Protein AF-A0A965KA60-F1 (afdb_monomer_lite)

Radius of gyration: 21.13 Å; chains: 1; bounding box: 65×33×60 Å

Foldseek 3Di:
DDDDDDDDDDDDDDDDPPPDDDDDDPPPCVDDQDDDVNHRQFKDWFFLPDCQQADQAVQKGQAAQNNADQLFKKFKDFDAPDPPWDGFAFALDPPHGQDRIWTWQDPDRGMIGIHNDSVCSVVVNGTGTPGSTTHGTIMIGGPPPPVVVVVVVVVVVPPPD

pLDDT: mean 75.37, std 24.43, range [33.81, 98.69]

Structure (mmCIF, N/CA/C/O backbone):
data_AF-A0A965KA60-F1
#
_entry.id   AF-A0A965KA60-F1
#
loop_
_atom_site.group_PDB
_atom_site.id
_atom_site.type_symbol
_atom_site.label_atom_id
_atom_site.label_alt_id
_atom_site.label_comp_id
_atom_site.label_asym_id
_atom_site.label_entity_id
_atom_site.label_seq_id
_atom_site.pdbx_PDB_ins_code
_atom_site.Cartn_x
_atom_site.Cartn_y
_atom_site.Cartn_z
_atom_site.occupancy
_atom_site.B_iso_or_equiv
_atom_site.auth_seq_id
_atom_site.auth_comp_id
_atom_site.auth_asym_id
_atom_site.auth_atom_id
_atom_site.pdbx_PDB_model_num
ATOM 1 N N . ILE A 1 1 ? -42.594 19.495 45.702 1.00 38.66 1 ILE A N 1
ATOM 2 C CA . ILE A 1 1 ? -41.819 18.354 45.161 1.00 38.66 1 ILE A CA 1
ATOM 3 C C . ILE A 1 1 ? -40.525 18.950 44.631 1.00 38.66 1 ILE A C 1
ATOM 5 O O . ILE A 1 1 ? -40.583 19.723 43.687 1.00 38.66 1 ILE A O 1
ATOM 9 N N . SER A 1 2 ? -39.417 18.741 45.339 1.00 36.28 2 SER A N 1
ATOM 10 C CA . SER A 1 2 ? -38.091 19.245 44.964 1.00 36.28 2 SER A CA 1
ATOM 11 C C . SER A 1 2 ? -37.326 18.092 44.325 1.00 36.28 2 SER A C 1
ATOM 13 O O . SER A 1 2 ? -37.189 17.044 44.953 1.00 36.28 2 SER A O 1
ATOM 15 N N . SER A 1 3 ? -36.879 18.260 43.084 1.00 36.47 3 SER A N 1
ATOM 16 C CA . SER A 1 3 ? -35.974 17.328 42.414 1.00 36.47 3 SER A CA 1
ATOM 17 C C . SER A 1 3 ? -34.615 18.004 42.257 1.00 36.47 3 SER A C 1
ATOM 19 O O . SER A 1 3 ? -34.408 18.781 41.325 1.00 36.47 3 SER A O 1
ATOM 21 N N . ASN A 1 4 ? -33.703 17.718 43.185 1.00 38.56 4 ASN A N 1
ATOM 22 C CA . ASN A 1 4 ? -32.282 18.007 43.025 1.00 38.56 4 ASN A CA 1
ATOM 23 C C . ASN A 1 4 ? -31.663 16.934 42.121 1.00 38.56 4 ASN A C 1
ATOM 25 O O . ASN A 1 4 ? -31.848 15.744 42.367 1.00 38.56 4 ASN A O 1
ATOM 29 N N . PHE A 1 5 ? -30.909 17.349 41.104 1.00 41.09 5 PHE A N 1
ATOM 30 C CA . PHE A 1 5 ? -29.988 16.471 40.383 1.00 41.09 5 PHE A CA 1
ATOM 31 C C . PHE A 1 5 ? -28.581 16.708 40.932 1.00 41.09 5 PHE A C 1
ATOM 33 O O . PHE A 1 5 ? -27.939 17.706 40.610 1.00 41.09 5 PHE A O 1
ATOM 40 N N . GLU A 1 6 ? -28.106 15.794 41.773 1.00 40.72 6 GLU A N 1
ATOM 41 C CA . GLU A 1 6 ? -26.691 15.708 42.127 1.00 40.72 6 GLU A CA 1
ATOM 42 C C . GLU A 1 6 ? -25.967 14.910 41.039 1.00 40.72 6 GLU A C 1
ATOM 44 O O . GLU A 1 6 ? -26.118 13.694 40.933 1.00 40.72 6 GLU A O 1
ATOM 49 N N . TYR A 1 7 ? -25.172 15.589 40.213 1.00 44.28 7 TYR A N 1
ATOM 50 C CA . TYR A 1 7 ? -24.166 14.913 39.400 1.00 44.28 7 TYR A CA 1
ATOM 51 C C . TYR A 1 7 ? -22.968 14.601 40.300 1.00 44.28 7 TYR A C 1
ATOM 53 O O . TYR A 1 7 ? -22.251 15.501 40.740 1.00 44.28 7 TYR A O 1
ATOM 61 N N . GLY A 1 8 ? -22.789 13.318 40.615 1.00 42.97 8 GLY A N 1
ATOM 62 C CA . GLY A 1 8 ? -21.670 12.829 41.415 1.00 42.97 8 GLY A CA 1
ATOM 63 C C . GLY A 1 8 ? -20.322 13.205 40.796 1.00 42.97 8 GLY A C 1
ATOM 64 O O . GLY A 1 8 ? -20.141 13.157 39.579 1.00 42.97 8 GLY A O 1
ATOM 65 N N . LYS A 1 9 ? -19.354 13.575 41.640 1.00 46.12 9 LYS A N 1
ATOM 66 C CA . LYS A 1 9 ? -17.956 13.734 41.225 1.00 46.12 9 LYS A CA 1
ATOM 67 C C . LYS A 1 9 ? -17.441 12.393 40.700 1.00 46.12 9 LYS A C 1
ATOM 69 O O . LYS A 1 9 ? -17.410 11.417 41.445 1.00 46.12 9 LYS A O 1
ATOM 74 N N . ILE A 1 10 ? -17.011 12.354 39.442 1.00 39.88 10 ILE A N 1
ATOM 75 C CA . ILE A 1 10 ? -16.237 11.231 38.912 1.00 39.88 10 ILE A CA 1
ATOM 76 C C . ILE A 1 10 ? -14.846 11.323 39.538 1.00 39.88 10 ILE A C 1
ATOM 78 O O . ILE A 1 10 ? -14.116 12.286 39.307 1.00 39.88 10 ILE A O 1
ATOM 82 N N . THR A 1 11 ? -14.487 10.336 40.349 1.00 38.28 11 THR A N 1
ATOM 83 C CA . THR A 1 11 ? -13.109 10.154 40.805 1.00 38.28 11 THR A CA 1
ATOM 84 C C . THR A 1 11 ? -12.416 9.231 39.809 1.00 38.28 11 THR A C 1
ATOM 86 O O . THR A 1 11 ? -12.555 8.011 39.887 1.00 38.28 11 THR A O 1
ATOM 89 N N . GLU A 1 12 ? -11.690 9.795 38.845 1.00 33.81 12 GLU A N 1
ATOM 90 C CA . GLU A 1 12 ? -10.802 9.014 37.980 1.00 33.81 12 GLU A CA 1
ATOM 91 C C . GLU A 1 12 ? -9.590 8.545 38.789 1.00 33.81 12 GLU A C 1
ATOM 93 O O . GLU A 1 12 ? -8.825 9.345 39.325 1.00 33.81 12 GLU A O 1
ATOM 98 N N . SER A 1 13 ? -9.411 7.230 38.884 1.00 36.06 13 SER A N 1
ATOM 99 C CA . SER A 1 13 ? -8.212 6.634 39.469 1.00 36.06 13 SER A CA 1
ATOM 100 C C . SER A 1 13 ? -7.325 6.105 38.348 1.00 36.06 13 SER A C 1
ATOM 102 O O . SER A 1 13 ? -7.570 5.032 37.798 1.00 36.06 13 SER A O 1
ATOM 104 N N . VAL A 1 14 ?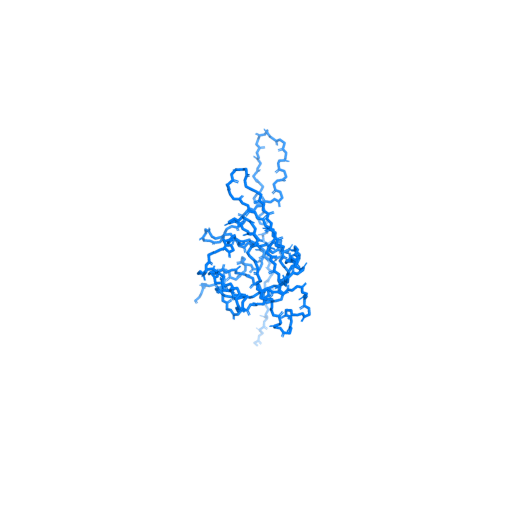 -6.286 6.866 38.004 1.00 34.84 14 VAL A N 1
ATOM 105 C CA . VAL A 1 14 ? -5.232 6.428 37.083 1.00 34.84 14 VAL A CA 1
ATOM 106 C C . VAL A 1 14 ? -4.282 5.515 37.854 1.00 34.84 14 VAL A C 1
ATOM 108 O O . VAL A 1 14 ? -3.441 5.977 38.621 1.00 34.84 14 VAL A O 1
ATOM 111 N N . ASN A 1 15 ? -4.411 4.204 37.660 1.00 35.19 15 ASN A N 1
ATOM 112 C CA . ASN A 1 15 ? -3.450 3.245 38.194 1.00 35.19 15 ASN A CA 1
ATOM 113 C C . ASN A 1 15 ? -2.332 3.036 37.171 1.00 35.19 15 ASN A C 1
ATOM 115 O O . ASN A 1 15 ? -2.478 2.268 36.222 1.00 35.19 15 ASN A O 1
ATOM 119 N N . VAL A 1 16 ? -1.205 3.722 37.366 1.00 41.66 16 VAL A N 1
ATOM 120 C CA . VAL A 1 16 ? 0.040 3.389 36.666 1.00 41.66 16 VAL A CA 1
ATOM 121 C C . VAL A 1 16 ? 0.755 2.330 37.494 1.00 41.66 16 VAL A C 1
ATOM 123 O O . VAL A 1 16 ? 1.308 2.619 38.554 1.00 41.66 16 VAL A O 1
ATOM 126 N N . SER A 1 17 ? 0.724 1.080 37.038 1.00 43.22 17 SER A N 1
ATOM 127 C CA . SER A 1 17 ? 1.499 0.004 37.655 1.00 43.22 17 SER A CA 1
ATOM 128 C C . SER A 1 17 ? 2.977 0.196 37.311 1.00 43.22 17 SER A C 1
ATOM 130 O O . SER A 1 17 ? 3.462 -0.287 36.289 1.00 43.22 17 SER A O 1
ATOM 132 N N . PHE A 1 18 ? 3.706 0.931 38.149 1.00 37.16 18 PHE A N 1
ATOM 133 C CA . PHE A 1 18 ? 5.161 0.991 38.063 1.00 37.16 18 PHE A CA 1
ATOM 134 C C . PHE A 1 18 ? 5.732 -0.340 38.556 1.00 37.16 18 PHE A C 1
ATOM 136 O O . PHE A 1 18 ? 5.738 -0.632 39.751 1.00 37.16 18 PHE A O 1
ATOM 143 N N . TYR A 1 19 ? 6.195 -1.175 37.627 1.00 36.38 19 TYR A N 1
ATOM 144 C CA . TYR A 1 19 ? 6.993 -2.344 37.972 1.00 36.38 19 TYR A CA 1
ATOM 145 C C . TYR A 1 19 ? 8.382 -1.865 38.415 1.00 36.38 19 TYR A C 1
ATOM 147 O O . TYR A 1 19 ? 9.230 -1.526 37.589 1.00 36.38 19 TYR A O 1
ATOM 155 N N . ASN A 1 20 ? 8.604 -1.794 39.728 1.00 39.47 20 ASN A N 1
ATOM 156 C CA . ASN A 1 20 ? 9.915 -1.491 40.293 1.00 39.47 20 ASN A CA 1
ATOM 157 C C . ASN A 1 20 ? 10.808 -2.732 40.171 1.00 39.47 20 ASN A C 1
ATOM 159 O O . ASN A 1 20 ? 10.742 -3.639 40.999 1.00 39.47 20 ASN A O 1
ATOM 163 N N . ALA A 1 21 ? 11.652 -2.778 39.139 1.00 37.88 21 ALA A N 1
ATOM 164 C CA . ALA A 1 21 ? 12.746 -3.740 39.095 1.00 37.88 21 ALA A CA 1
ATOM 165 C C . ALA A 1 21 ? 13.771 -3.371 40.180 1.00 37.88 21 ALA A C 1
ATOM 167 O O . ALA A 1 21 ? 14.341 -2.280 40.172 1.00 37.88 21 ALA A O 1
ATOM 168 N N . ILE A 1 22 ? 13.984 -4.281 41.130 1.00 42.94 22 ILE A N 1
ATOM 169 C CA . ILE A 1 22 ? 15.036 -4.170 42.139 1.00 42.94 22 ILE A CA 1
ATOM 170 C C . ILE A 1 22 ? 16.366 -4.393 41.400 1.00 42.94 22 ILE A C 1
ATOM 172 O O . ILE A 1 22 ? 16.650 -5.506 40.971 1.00 42.94 22 ILE A O 1
ATOM 176 N N . ASN A 1 23 ? 17.148 -3.321 41.239 1.00 45.44 23 ASN A N 1
ATOM 177 C CA . ASN A 1 23 ? 18.513 -3.286 40.687 1.00 45.44 23 ASN A CA 1
ATOM 178 C C . ASN A 1 23 ? 18.671 -3.520 39.170 1.00 45.44 23 ASN A C 1
ATOM 180 O O . ASN A 1 23 ? 19.281 -4.495 38.739 1.00 45.44 23 ASN A O 1
ATOM 184 N N . GLY A 1 24 ? 18.224 -2.573 38.344 1.00 43.00 24 GLY A N 1
ATOM 185 C CA . GLY A 1 24 ? 18.656 -2.496 36.946 1.00 43.00 24 GLY A CA 1
ATOM 186 C C . GLY A 1 24 ? 18.446 -1.102 36.374 1.00 43.00 24 GLY A C 1
ATOM 187 O O . GLY A 1 24 ? 17.422 -0.477 36.661 1.00 43.00 24 GLY A O 1
ATOM 188 N N . ASP A 1 25 ? 19.415 -0.613 35.594 1.00 43.94 25 ASP A N 1
ATOM 189 C CA . ASP A 1 25 ? 19.297 0.638 34.846 1.00 43.94 25 ASP A CA 1
ATOM 190 C C . ASP A 1 25 ? 17.945 0.689 34.148 1.00 43.94 25 ASP A C 1
ATOM 192 O O . ASP A 1 25 ? 17.493 -0.305 33.575 1.00 43.94 25 ASP A O 1
ATOM 196 N N . ARG A 1 26 ? 17.288 1.849 34.222 1.00 46.72 26 ARG A N 1
ATOM 197 C CA . ARG A 1 26 ? 16.015 2.110 33.551 1.00 46.72 26 ARG A CA 1
ATOM 198 C C . ARG A 1 26 ? 16.170 1.763 32.074 1.00 46.72 26 ARG A C 1
ATOM 200 O O . ARG A 1 26 ? 16.599 2.602 31.283 1.00 46.72 26 ARG A O 1
ATOM 207 N N . ILE A 1 27 ? 15.799 0.544 31.685 1.00 41.53 27 ILE A N 1
ATOM 208 C CA . ILE A 1 27 ? 15.632 0.210 30.280 1.00 41.53 27 ILE A CA 1
ATOM 209 C C . ILE A 1 27 ? 14.396 0.989 29.881 1.00 41.53 27 ILE A C 1
ATOM 211 O O . ILE A 1 27 ? 13.263 0.571 30.114 1.00 41.53 27 ILE A O 1
ATOM 215 N N . ASN A 1 28 ? 14.644 2.174 29.344 1.00 38.91 28 ASN A N 1
ATOM 216 C CA . ASN A 1 28 ? 13.676 3.035 28.708 1.00 38.91 28 ASN A CA 1
ATOM 217 C C . ASN A 1 28 ? 13.187 2.283 27.456 1.00 38.91 28 ASN A C 1
ATOM 219 O O . ASN A 1 28 ? 13.569 2.595 26.332 1.00 38.91 28 ASN A O 1
ATOM 223 N N . LYS A 1 29 ? 12.410 1.207 27.646 1.00 42.47 29 LYS A N 1
ATOM 224 C CA . LYS A 1 29 ? 11.695 0.514 26.575 1.00 42.47 29 LYS A CA 1
ATOM 225 C C . LYS A 1 29 ? 10.534 1.421 26.190 1.00 42.47 29 LYS A C 1
ATOM 227 O O . LYS A 1 29 ? 9.391 1.196 26.563 1.00 42.47 29 LYS A O 1
ATOM 232 N N . THR A 1 30 ? 10.854 2.478 25.456 1.00 42.66 30 THR A N 1
ATOM 233 C CA . THR A 1 30 ? 9.884 3.377 24.819 1.00 42.66 30 THR A CA 1
ATOM 234 C C . THR A 1 30 ? 9.142 2.695 23.667 1.00 42.66 30 THR A C 1
ATOM 236 O O . THR A 1 30 ? 8.225 3.276 23.095 1.00 42.66 30 THR A O 1
ATOM 239 N N . GLN A 1 31 ? 9.513 1.455 23.336 1.00 38.19 31 GLN A N 1
ATOM 240 C CA . GLN A 1 31 ? 8.881 0.632 22.323 1.00 38.19 31 GLN A CA 1
ATOM 241 C C . GLN A 1 31 ? 8.273 -0.604 22.985 1.00 38.19 31 GLN A C 1
ATOM 243 O O . GLN A 1 31 ? 8.967 -1.554 23.345 1.00 38.19 31 GLN A O 1
ATOM 248 N N . PHE A 1 32 ? 6.961 -0.567 23.163 1.00 46.50 32 PHE A N 1
ATOM 249 C CA . PHE A 1 32 ? 6.163 -1.740 23.471 1.00 46.50 32 PHE A CA 1
ATOM 250 C C . PHE A 1 32 ? 5.543 -2.236 22.156 1.00 46.50 32 PHE A C 1
ATOM 252 O O . PHE A 1 32 ? 4.908 -1.474 21.423 1.00 46.50 32 PHE A O 1
ATOM 259 N N . ASP A 1 33 ? 5.740 -3.510 21.825 1.00 47.22 33 ASP A N 1
ATOM 260 C CA . ASP A 1 33 ? 5.013 -4.142 20.727 1.00 47.22 33 ASP A CA 1
ATOM 261 C C . ASP A 1 33 ? 3.574 -4.380 21.210 1.00 47.22 33 ASP A C 1
ATOM 263 O O . ASP A 1 33 ? 3.292 -5.372 21.884 1.00 47.22 33 ASP A O 1
ATOM 267 N N . LEU A 1 34 ? 2.647 -3.450 20.933 1.00 51.03 34 LEU A N 1
ATOM 268 C CA . LEU A 1 34 ? 1.233 -3.722 21.208 1.00 51.03 34 LEU A CA 1
ATOM 269 C C . LEU A 1 34 ? 0.717 -4.730 20.188 1.00 51.03 34 LEU A C 1
ATOM 271 O O . LEU A 1 34 ? 0.626 -4.453 18.987 1.00 51.03 34 LEU A O 1
ATOM 275 N N . THR A 1 35 ? 0.335 -5.890 20.703 1.00 45.34 35 THR A N 1
ATOM 276 C CA . THR A 1 35 ? -0.438 -6.889 19.978 1.00 45.34 35 THR A CA 1
ATOM 277 C C . THR A 1 35 ? -1.888 -6.844 20.464 1.00 45.34 35 THR A C 1
ATOM 279 O O . THR A 1 35 ? -2.150 -6.724 21.659 1.00 45.34 35 THR A O 1
ATOM 282 N N . SER A 1 36 ? -2.854 -6.905 19.545 1.00 41.47 36 SER A N 1
ATOM 283 C CA . SER A 1 36 ? -4.270 -7.130 19.868 1.00 41.47 36 SER A CA 1
ATOM 284 C C . SER A 1 36 ? -4.620 -8.509 19.345 1.00 41.47 36 SER A C 1
ATOM 286 O O . SER A 1 36 ? -4.511 -8.757 18.144 1.00 41.47 36 SER A O 1
ATOM 288 N N . ASN A 1 37 ? -4.974 -9.423 20.250 1.00 37.22 37 ASN A N 1
ATOM 289 C CA . ASN A 1 37 ? -5.291 -10.817 19.928 1.00 37.22 37 ASN A CA 1
ATOM 290 C C . ASN A 1 37 ? -4.195 -11.507 19.079 1.00 37.22 37 ASN A C 1
ATOM 292 O O . ASN A 1 37 ? -4.501 -12.249 18.153 1.00 37.22 37 ASN A O 1
ATOM 296 N N . GLY A 1 38 ? -2.915 -11.225 19.364 1.00 45.53 38 GLY A N 1
ATOM 297 C CA . GLY A 1 38 ? -1.764 -11.809 18.659 1.00 45.53 38 GLY A CA 1
ATOM 298 C C . GLY A 1 38 ? -1.337 -11.094 17.370 1.00 45.53 38 GLY A C 1
ATOM 299 O O . GLY A 1 38 ? -0.274 -11.402 16.839 1.00 45.53 38 GLY A O 1
ATOM 300 N N . TYR A 1 39 ? -2.093 -10.101 16.890 1.00 48.28 39 TYR A N 1
ATOM 301 C CA . TYR A 1 39 ? -1.716 -9.309 15.716 1.00 48.28 39 TYR A CA 1
ATOM 302 C C . TYR A 1 39 ? -1.000 -8.029 16.122 1.00 48.28 39 TYR A C 1
ATOM 304 O O . TYR A 1 39 ? -1.506 -7.274 16.956 1.00 48.28 39 TYR A O 1
ATOM 312 N N . ALA A 1 40 ? 0.135 -7.740 15.478 1.00 58.41 40 ALA A N 1
ATOM 313 C CA . ALA A 1 40 ? 0.765 -6.430 15.573 1.00 58.41 40 ALA A CA 1
ATOM 314 C C . ALA A 1 40 ? -0.245 -5.357 15.135 1.00 58.41 40 ALA A C 1
ATOM 316 O O . ALA A 1 40 ? -0.800 -5.408 14.029 1.00 58.41 40 ALA A O 1
ATOM 317 N N . ILE A 1 41 ? -0.539 -4.432 16.049 1.00 60.94 41 ILE A N 1
ATOM 318 C CA . ILE A 1 41 ? -1.582 -3.419 15.856 1.00 60.94 41 ILE A CA 1
ATOM 319 C C . ILE A 1 41 ? -1.068 -2.299 14.956 1.00 60.94 41 ILE A C 1
ATOM 321 O O . ILE A 1 41 ? -1.797 -1.796 14.110 1.00 60.94 41 ILE A O 1
ATOM 325 N N . PHE A 1 42 ? 0.195 -1.917 15.140 1.00 68.94 42 PHE A N 1
ATOM 326 C CA . PHE A 1 42 ? 0.773 -0.735 14.505 1.00 68.94 42 PHE A CA 1
ATOM 327 C C . PHE A 1 42 ? 1.67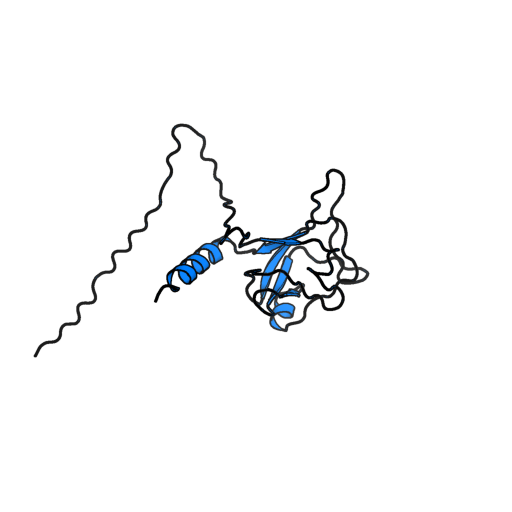3 -1.037 13.320 1.00 68.94 42 PHE A C 1
ATOM 329 O O . PHE A 1 42 ? 2.146 -0.100 12.683 1.00 68.94 42 PHE A O 1
ATOM 336 N N . GLU A 1 43 ? 1.943 -2.306 13.036 1.00 82.06 43 GLU A N 1
ATOM 337 C CA . GLU A 1 43 ? 2.717 -2.695 11.868 1.00 82.06 43 GLU A CA 1
ATOM 338 C C . GLU A 1 43 ? 2.128 -3.927 11.198 1.00 82.06 43 GLU A C 1
ATOM 340 O O . GLU A 1 43 ? 1.621 -4.828 11.866 1.00 82.06 43 GLU A O 1
ATOM 345 N N . LYS A 1 44 ? 2.238 -3.974 9.873 1.00 87.81 44 LYS A N 1
ATOM 346 C CA . LYS A 1 44 ? 2.006 -5.170 9.072 1.00 87.81 44 LYS A CA 1
ATOM 347 C C . LYS A 1 44 ? 3.265 -5.498 8.295 1.00 87.81 44 LYS A C 1
ATOM 349 O O . LYS A 1 44 ? 3.916 -4.610 7.751 1.00 87.81 44 LYS A O 1
ATOM 354 N N . THR A 1 45 ? 3.596 -6.782 8.277 1.00 90.94 45 THR A N 1
ATOM 355 C CA . THR A 1 45 ? 4.655 -7.339 7.438 1.00 90.94 45 THR A CA 1
ATOM 356 C C . THR A 1 45 ? 3.994 -8.128 6.318 1.00 90.94 45 THR A C 1
ATOM 358 O O . THR A 1 45 ? 3.016 -8.830 6.575 1.00 90.94 45 THR A O 1
ATOM 361 N N . PHE A 1 46 ? 4.504 -8.006 5.100 1.00 93.81 46 PHE A N 1
ATOM 3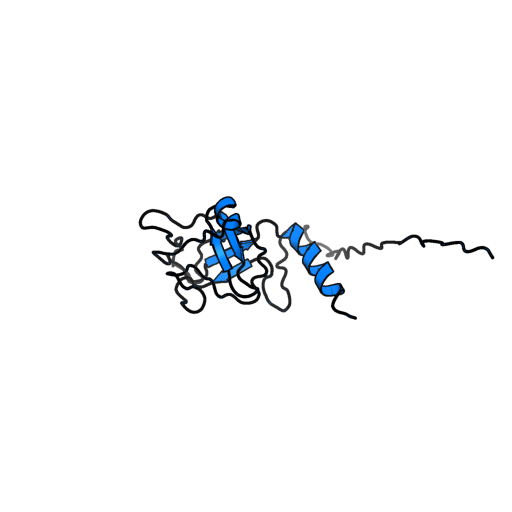62 C CA . PHE A 1 46 ? 3.996 -8.718 3.933 1.00 93.81 46 PHE A CA 1
ATOM 363 C C . PHE A 1 46 ? 5.146 -9.143 3.020 1.00 93.81 46 PHE A C 1
ATOM 365 O O . PHE A 1 46 ? 6.231 -8.554 3.049 1.00 93.81 46 PHE A O 1
ATOM 372 N N . ASP A 1 47 ? 4.885 -10.162 2.208 1.00 94.75 47 ASP A N 1
ATOM 373 C CA . ASP A 1 47 ? 5.769 -10.559 1.119 1.00 94.75 47 ASP A CA 1
ATOM 374 C C . ASP A 1 47 ? 5.275 -9.895 -0.178 1.00 94.75 47 ASP A C 1
ATOM 376 O O . ASP A 1 47 ? 4.184 -10.227 -0.649 1.00 94.75 47 ASP A O 1
ATOM 380 N N . PRO A 1 48 ? 6.043 -8.967 -0.779 1.00 94.69 48 PRO A N 1
ATOM 381 C CA . PRO A 1 48 ? 5.669 -8.310 -2.033 1.00 94.69 48 PRO A CA 1
ATOM 382 C C . PRO A 1 48 ? 5.430 -9.267 -3.207 1.00 94.69 48 PRO A C 1
ATOM 384 O O . PRO A 1 48 ? 4.751 -8.896 -4.166 1.00 94.69 48 PRO A O 1
ATOM 387 N N . SER A 1 49 ? 5.992 -10.478 -3.154 1.00 94.88 49 SER A N 1
ATOM 388 C CA . SER A 1 49 ? 5.823 -11.506 -4.188 1.00 94.88 49 SER A CA 1
ATOM 389 C C . SER A 1 49 ? 4.583 -12.377 -3.964 1.00 94.88 49 SER A C 1
ATOM 391 O O . SER A 1 49 ? 4.188 -13.123 -4.863 1.00 94.88 49 SER A O 1
ATOM 393 N N . ASN A 1 50 ? 3.945 -12.291 -2.792 1.00 94.38 50 ASN A N 1
ATOM 394 C CA . ASN A 1 50 ? 2.761 -13.077 -2.476 1.00 94.38 50 ASN A CA 1
ATOM 395 C C . ASN A 1 50 ? 1.498 -12.440 -3.075 1.00 94.38 50 ASN A C 1
ATOM 397 O O . ASN A 1 50 ? 0.921 -11.502 -2.524 1.00 94.38 50 ASN A O 1
ATOM 401 N N . ILE A 1 51 ? 1.020 -13.024 -4.175 1.00 94.44 51 ILE A N 1
ATOM 402 C CA . ILE A 1 51 ? -0.166 -12.558 -4.910 1.00 94.44 51 ILE A CA 1
ATOM 403 C C . ILE A 1 51 ? -1.475 -12.625 -4.110 1.00 94.44 51 ILE A C 1
ATOM 405 O O . ILE A 1 51 ? -2.449 -11.977 -4.480 1.00 94.44 51 ILE A O 1
ATOM 409 N N . LEU A 1 52 ? -1.520 -13.398 -3.019 1.00 95.00 52 LEU A N 1
ATOM 410 C CA . LEU A 1 52 ? -2.680 -13.438 -2.124 1.00 95.00 52 LEU A CA 1
ATOM 411 C C . LEU A 1 52 ? -2.695 -12.248 -1.157 1.00 95.00 52 LEU A C 1
ATOM 413 O O . LEU A 1 52 ? -3.750 -11.915 -0.626 1.00 95.00 52 LEU A O 1
ATOM 417 N N . GLN A 1 53 ? -1.541 -11.615 -0.922 1.00 95.62 53 GLN A N 1
ATOM 418 C CA . GLN A 1 53 ? -1.412 -10.430 -0.070 1.00 95.62 53 GLN A CA 1
ATOM 419 C C . GLN A 1 53 ? -1.419 -9.133 -0.873 1.00 95.62 53 GLN A C 1
ATOM 421 O O . GLN A 1 53 ? -1.866 -8.115 -0.349 1.00 95.62 53 GLN A O 1
ATOM 426 N N . LEU A 1 54 ? -0.940 -9.155 -2.119 1.00 97.88 54 LEU A N 1
ATOM 427 C CA . LEU A 1 54 ? -0.865 -7.982 -2.980 1.00 97.88 54 LEU A CA 1
ATOM 428 C C . LEU A 1 54 ? -1.196 -8.323 -4.435 1.00 97.88 54 LEU A C 1
ATOM 430 O O . LEU A 1 54 ? -0.473 -9.066 -5.098 1.00 97.88 54 LEU A O 1
ATOM 434 N N . ASP A 1 55 ? -2.216 -7.656 -4.966 1.00 98.06 55 ASP A N 1
ATOM 435 C CA . ASP A 1 55 ? -2.420 -7.532 -6.404 1.00 98.06 55 ASP A CA 1
ATOM 436 C C . ASP A 1 55 ? -1.719 -6.261 -6.907 1.00 98.06 55 ASP A C 1
ATOM 438 O O . ASP A 1 55 ? -2.105 -5.135 -6.590 1.00 98.06 55 ASP A O 1
ATOM 442 N N . LYS A 1 56 ? -0.669 -6.443 -7.709 1.00 97.06 56 LYS A N 1
ATOM 443 C CA . LYS A 1 56 ? 0.167 -5.350 -8.228 1.00 97.06 56 LYS A CA 1
ATOM 444 C C . LYS A 1 56 ? -0.544 -4.476 -9.255 1.00 97.06 56 LYS A C 1
ATOM 446 O O . LYS A 1 56 ? -0.257 -3.281 -9.332 1.00 97.06 56 LYS A O 1
ATOM 451 N N . THR A 1 57 ? -1.443 -5.071 -10.038 1.00 97.38 57 THR A N 1
ATOM 452 C CA . THR A 1 57 ? -2.150 -4.392 -11.126 1.00 97.38 57 THR A CA 1
ATOM 453 C C . THR A 1 57 ? -3.226 -3.482 -10.568 1.00 97.38 57 THR A C 1
ATOM 455 O O . THR 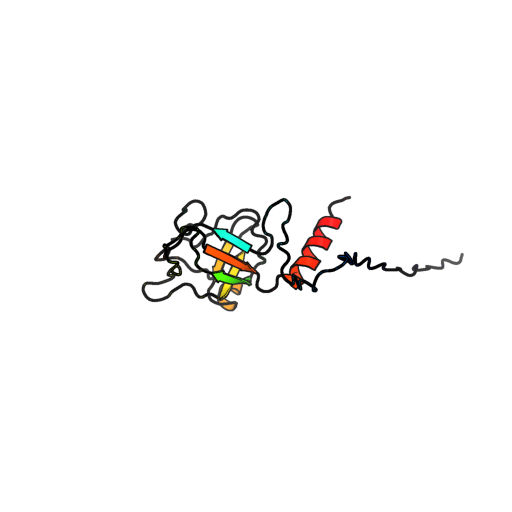A 1 57 ? -3.397 -2.367 -11.051 1.00 97.38 57 THR A O 1
ATOM 458 N N . THR A 1 58 ? -3.925 -3.922 -9.522 1.00 97.88 58 THR A N 1
ATOM 459 C CA . THR A 1 58 ? -4.925 -3.081 -8.855 1.00 97.88 58 THR A CA 1
ATOM 460 C C . THR A 1 58 ? -4.329 -2.236 -7.731 1.00 97.88 58 THR A C 1
ATOM 462 O O . THR A 1 58 ? -4.911 -1.205 -7.388 1.00 97.88 58 THR A O 1
ATOM 465 N N . GLY A 1 59 ? -3.182 -2.632 -7.170 1.00 97.88 59 GLY A N 1
ATOM 466 C CA . GLY A 1 59 ? -2.564 -2.012 -5.996 1.00 97.88 59 GLY A CA 1
ATOM 467 C C . GLY A 1 59 ? -3.289 -2.336 -4.687 1.00 97.88 59 GLY A C 1
ATOM 468 O O . GLY A 1 59 ? -3.148 -1.599 -3.709 1.00 97.88 59 GLY A O 1
ATOM 469 N N . ILE A 1 60 ? -4.128 -3.377 -4.684 1.00 98.56 60 ILE A N 1
ATOM 470 C CA . ILE A 1 60 ? -4.910 -3.785 -3.517 1.00 98.56 60 ILE A CA 1
ATOM 471 C C . ILE A 1 60 ? -4.085 -4.750 -2.674 1.00 98.56 60 ILE A C 1
ATOM 473 O O . ILE A 1 60 ? -3.691 -5.826 -3.128 1.00 98.56 60 ILE A O 1
ATOM 477 N N . PHE A 1 61 ? -3.892 -4.375 -1.417 1.00 98.44 61 PHE A N 1
ATOM 478 C CA . PHE A 1 61 ? -3.393 -5.256 -0.378 1.00 98.44 61 PHE A CA 1
ATOM 479 C C . PHE A 1 61 ? -4.569 -5.990 0.263 1.00 98.44 61 PHE A C 1
ATOM 481 O O . PHE A 1 61 ? -5.559 -5.357 0.624 1.00 98.44 61 PHE A O 1
ATOM 488 N N . THR A 1 62 ? -4.442 -7.304 0.436 1.00 97.81 62 THR A N 1
ATOM 489 C CA . THR A 1 62 ? -5.376 -8.150 1.191 1.00 97.81 62 THR A CA 1
ATOM 490 C C . THR A 1 62 ? -4.653 -8.663 2.435 1.00 97.81 62 THR A C 1
ATOM 492 O O . THR A 1 62 ? -4.017 -9.716 2.428 1.00 97.81 62 THR A O 1
ATOM 495 N N . ILE A 1 63 ? -4.697 -7.869 3.504 1.00 93.69 63 ILE A N 1
ATOM 496 C CA . ILE A 1 63 ? -4.085 -8.172 4.800 1.00 93.69 63 ILE A CA 1
ATOM 497 C C . ILE A 1 63 ? -5.174 -8.002 5.861 1.00 93.69 63 ILE A C 1
ATOM 499 O O . ILE A 1 63 ? -5.500 -6.866 6.220 1.00 93.69 63 ILE A O 1
ATOM 503 N N . PRO A 1 64 ? -5.726 -9.113 6.377 1.00 87.19 64 PRO A N 1
ATOM 504 C CA . PRO A 1 64 ? -6.813 -9.061 7.336 1.00 87.19 64 PRO A CA 1
ATOM 505 C C . PRO A 1 64 ? -6.475 -8.272 8.596 1.00 87.19 64 PRO A C 1
ATOM 507 O O . PRO A 1 64 ? -5.342 -8.323 9.093 1.00 87.19 64 PRO A O 1
ATOM 510 N N . ASN A 1 65 ? -7.477 -7.585 9.144 1.00 82.56 65 ASN A N 1
ATOM 511 C CA . ASN A 1 65 ? -7.358 -6.801 10.373 1.00 82.56 65 ASN A CA 1
ATOM 512 C C . ASN A 1 65 ? -6.134 -5.867 10.341 1.00 82.56 65 ASN A C 1
ATOM 514 O O . ASN A 1 65 ? -5.267 -5.893 11.229 1.00 82.56 65 ASN A O 1
ATOM 518 N N . HIS A 1 66 ? -6.018 -5.066 9.278 1.00 85.75 66 HIS A N 1
ATOM 519 C CA . HIS A 1 66 ? -4.867 -4.177 9.112 1.00 85.75 66 HIS A CA 1
ATOM 520 C C . HIS A 1 66 ? -4.876 -2.982 10.078 1.00 85.75 66 HIS A C 1
ATOM 522 O O . HIS A 1 66 ? -3.822 -2.409 10.338 1.00 85.75 66 HIS A O 1
ATOM 528 N N . PHE A 1 67 ? -6.040 -2.623 10.635 1.00 85.38 67 PHE A N 1
ATOM 529 C CA . PHE A 1 67 ? -6.257 -1.516 11.588 1.00 85.38 67 PHE A CA 1
ATOM 530 C C . PHE A 1 67 ? -5.853 -0.114 11.096 1.00 85.38 67 PHE A C 1
ATOM 532 O O . PHE A 1 67 ? -5.973 0.862 11.844 1.00 85.38 67 PHE A O 1
ATOM 539 N N . PHE A 1 68 ? -5.419 0.017 9.840 1.00 89.94 68 PHE A N 1
ATOM 540 C CA . PHE A 1 68 ? -5.159 1.319 9.231 1.00 89.94 68 PHE A CA 1
ATOM 541 C C . PHE A 1 68 ? -6.463 2.106 9.098 1.00 89.94 68 PHE A C 1
ATOM 543 O O . PHE A 1 68 ? -7.489 1.580 8.656 1.00 89.94 68 PHE A O 1
ATOM 550 N N . SER A 1 69 ? -6.423 3.372 9.494 1.00 90.62 69 SER A N 1
ATOM 551 C CA . SER A 1 69 ? -7.491 4.333 9.235 1.00 90.62 69 SER A CA 1
ATOM 552 C C . SER A 1 69 ? -7.383 4.841 7.798 1.00 90.62 69 SER A C 1
ATOM 554 O O . SER A 1 69 ? -6.304 4.821 7.204 1.00 90.62 69 SER A O 1
ATOM 556 N N . ASN A 1 70 ? -8.494 5.312 7.229 1.00 93.50 70 ASN A N 1
ATOM 557 C CA . ASN A 1 70 ? -8.424 5.967 5.927 1.00 93.50 70 ASN A CA 1
ATOM 558 C C . ASN A 1 70 ? -7.532 7.218 6.014 1.00 93.50 70 ASN A C 1
ATOM 560 O O . ASN A 1 70 ? -7.571 7.908 7.031 1.00 93.50 70 ASN A O 1
ATOM 564 N N . THR A 1 71 ? -6.741 7.464 4.967 1.00 94.75 71 THR A N 1
ATOM 565 C CA . THR A 1 71 ? -5.751 8.552 4.832 1.00 94.75 71 THR A CA 1
ATOM 566 C C . THR A 1 71 ? -4.643 8.572 5.888 1.00 94.75 71 THR A C 1
ATOM 568 O O . THR A 1 71 ? -3.914 9.557 6.028 1.00 94.75 71 THR A O 1
ATOM 571 N N . GLU A 1 72 ? -4.462 7.471 6.617 1.00 92.12 72 GLU A N 1
ATOM 572 C CA . GLU A 1 72 ? -3.432 7.363 7.641 1.00 92.12 72 GLU A CA 1
ATOM 573 C C . GLU A 1 72 ? -2.030 7.328 7.036 1.00 92.12 72 GLU A C 1
ATOM 575 O O . GLU A 1 72 ? -1.758 6.552 6.122 1.00 92.12 72 GLU A O 1
ATOM 580 N N . GLN A 1 73 ? -1.121 8.125 7.597 1.00 94.31 73 GLN A N 1
ATOM 581 C CA . GLN A 1 73 ? 0.289 8.066 7.242 1.00 94.31 73 GLN A CA 1
ATOM 582 C C . GLN A 1 73 ? 0.940 6.793 7.797 1.00 94.31 73 GLN A C 1
ATOM 584 O O . GLN A 1 73 ? 0.895 6.524 9.004 1.00 94.31 73 GLN A O 1
ATOM 589 N N . LEU A 1 74 ? 1.608 6.061 6.910 1.00 95.38 74 LEU A N 1
ATOM 590 C CA . LEU A 1 74 ? 2.392 4.876 7.211 1.00 95.38 74 LEU A CA 1
ATOM 591 C C . LEU A 1 74 ? 3.854 5.082 6.796 1.00 95.38 74 LEU A C 1
ATOM 593 O O . LEU A 1 74 ? 4.166 5.833 5.871 1.00 95.38 74 LEU A O 1
ATOM 597 N N . ILE A 1 75 ? 4.738 4.358 7.469 1.00 94.25 75 ILE A N 1
ATOM 598 C CA . ILE A 1 75 ? 6.149 4.216 7.150 1.00 94.25 75 ILE A CA 1
ATOM 599 C C . ILE A 1 75 ? 6.349 2.847 6.504 1.00 94.25 75 ILE A C 1
ATOM 601 O O . ILE A 1 75 ? 6.190 1.809 7.151 1.00 94.25 75 ILE A O 1
ATOM 605 N N . TYR A 1 76 ? 6.673 2.864 5.220 1.00 96.44 76 TYR A N 1
ATOM 606 C CA . TYR A 1 76 ? 7.100 1.728 4.428 1.00 96.44 76 TYR A CA 1
ATOM 607 C C . TYR A 1 76 ? 8.603 1.477 4.612 1.00 96.44 76 TYR A C 1
ATOM 609 O O . TYR A 1 76 ? 9.426 2.399 4.570 1.00 96.44 76 TYR A O 1
ATOM 617 N N . THR A 1 77 ? 8.968 0.214 4.827 1.00 93.69 77 THR A N 1
ATOM 618 C CA . THR A 1 77 ? 10.360 -0.230 4.965 1.00 93.69 77 THR A CA 1
ATOM 619 C C . THR A 1 77 ? 10.557 -1.569 4.246 1.00 93.69 77 THR A C 1
ATOM 621 O O . THR A 1 77 ? 9.995 -2.577 4.690 1.00 93.69 77 THR A O 1
ATOM 624 N N . PRO A 1 78 ? 11.358 -1.619 3.166 1.00 93.75 78 PRO A N 1
ATOM 625 C CA . PRO A 1 78 ? 11.779 -2.877 2.556 1.00 93.75 78 PRO A CA 1
ATOM 626 C C . PRO A 1 78 ? 12.598 -3.685 3.561 1.00 93.75 78 PRO A C 1
ATOM 628 O O . PRO A 1 78 ? 13.421 -3.122 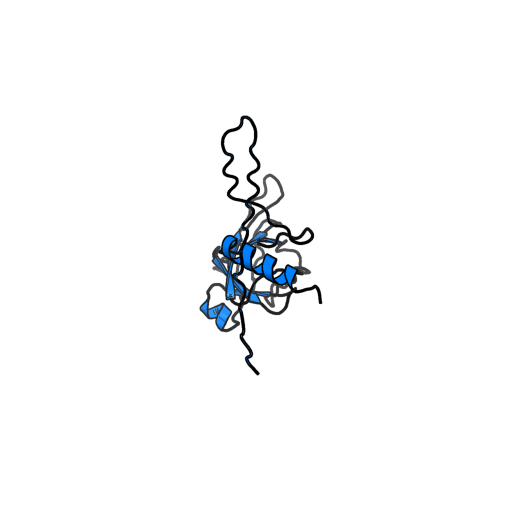4.285 1.00 93.75 78 PRO A O 1
ATOM 631 N N . LYS A 1 79 ? 12.372 -4.999 3.635 1.00 89.25 79 LYS A N 1
ATOM 632 C CA . LYS A 1 79 ? 13.124 -5.872 4.541 1.00 89.25 79 LYS A CA 1
ATOM 633 C C . LYS A 1 79 ? 13.131 -7.320 4.051 1.00 89.25 79 LYS A C 1
ATOM 635 O O . LYS A 1 79 ? 12.202 -7.776 3.386 1.00 89.25 79 LYS A O 1
ATOM 640 N N . SER A 1 80 ? 14.195 -8.031 4.411 1.00 86.88 80 SER A N 1
ATOM 641 C CA . SER A 1 80 ? 14.382 -9.466 4.205 1.00 86.88 80 SER A CA 1
ATOM 642 C C . SER A 1 80 ? 14.507 -10.174 5.557 1.00 86.88 80 SER A C 1
ATOM 644 O O . SER A 1 80 ? 15.047 -9.606 6.512 1.00 86.88 80 SER A O 1
ATOM 646 N N . THR A 1 81 ? 14.000 -11.404 5.659 1.00 83.75 81 THR A N 1
ATOM 647 C CA . THR A 1 81 ? 14.283 -12.299 6.800 1.00 83.75 81 THR A CA 1
ATOM 648 C C . THR A 1 81 ? 15.468 -13.226 6.542 1.00 83.75 81 THR A C 1
ATOM 650 O O . THR A 1 81 ? 15.899 -13.923 7.456 1.00 83.75 81 THR A O 1
ATOM 653 N N . PHE A 1 82 ? 15.993 -13.257 5.316 1.00 77.06 82 PHE A N 1
ATOM 654 C CA . PHE A 1 82 ? 17.117 -14.107 4.942 1.00 77.06 82 PHE A CA 1
ATOM 655 C C . PHE A 1 82 ? 18.445 -13.394 5.192 1.00 77.06 82 PHE A C 1
ATOM 657 O O . PHE A 1 82 ? 18.640 -12.252 4.773 1.00 77.06 82 PHE A O 1
ATOM 664 N N . LEU A 1 83 ? 19.379 -14.080 5.851 1.00 77.38 83 LEU A N 1
ATOM 665 C CA . LEU A 1 83 ? 20.736 -13.574 6.037 1.00 77.38 83 LEU A CA 1
ATOM 666 C C . LEU A 1 83 ? 21.447 -13.465 4.681 1.00 77.38 83 LEU A C 1
ATOM 668 O O . LEU A 1 83 ? 21.411 -14.398 3.884 1.00 77.38 83 LEU A O 1
ATOM 672 N N . GLY A 1 84 ? 22.098 -12.327 4.430 1.00 72.75 84 GLY A N 1
ATOM 673 C CA . GLY A 1 84 ? 22.873 -12.088 3.206 1.00 72.75 84 GLY A CA 1
ATOM 674 C C . GLY A 1 84 ? 22.064 -11.657 1.977 1.00 72.75 84 GLY A C 1
ATOM 675 O O . GLY A 1 84 ? 22.671 -11.376 0.949 1.00 72.75 84 GLY A O 1
ATOM 676 N N . ILE A 1 85 ? 20.732 -11.553 2.069 1.00 73.50 85 ILE A N 1
ATOM 677 C CA . ILE A 1 85 ? 19.892 -10.985 1.003 1.00 73.50 85 ILE A CA 1
ATOM 678 C C . ILE A 1 85 ? 19.534 -9.543 1.368 1.00 73.50 85 ILE A C 1
ATOM 680 O O . ILE A 1 85 ? 19.022 -9.282 2.460 1.00 73.50 85 ILE A O 1
ATOM 684 N N . GLY A 1 86 ? 19.809 -8.617 0.448 1.00 77.88 86 GLY A N 1
ATOM 685 C CA . GLY A 1 86 ? 19.429 -7.213 0.572 1.00 77.88 86 GLY A CA 1
ATOM 686 C C . GLY A 1 86 ? 17.913 -7.005 0.565 1.00 77.88 86 GLY A C 1
ATOM 687 O O . GLY A 1 86 ? 17.115 -7.931 0.431 1.00 77.88 86 GLY A O 1
ATOM 688 N N . SER A 1 87 ? 17.493 -5.758 0.731 1.00 88.38 87 SER A N 1
ATOM 689 C CA . SER A 1 87 ? 16.092 -5.381 0.568 1.00 88.38 87 SER A CA 1
ATOM 690 C C . SER A 1 87 ? 16.002 -4.108 -0.247 1.00 88.38 87 SER A C 1
ATOM 692 O O . SER A 1 87 ? 16.615 -3.101 0.110 1.00 88.38 87 SER A O 1
ATOM 694 N N . VAL A 1 88 ? 15.211 -4.156 -1.312 1.00 93.94 88 VAL A N 1
ATOM 695 C CA . VAL A 1 88 ? 15.025 -3.061 -2.265 1.00 93.94 88 VAL A CA 1
ATOM 696 C C . VAL A 1 88 ? 13.549 -2.703 -2.294 1.00 93.94 88 VAL A C 1
ATOM 698 O O . VAL A 1 88 ? 12.687 -3.579 -2.224 1.00 93.94 88 VAL A O 1
ATOM 701 N N . ALA A 1 89 ? 13.260 -1.406 -2.370 1.00 96.31 89 ALA A N 1
ATOM 702 C CA . ALA A 1 89 ? 11.897 -0.907 -2.427 1.00 96.31 89 ALA A CA 1
ATOM 703 C C . ALA A 1 89 ? 11.142 -1.413 -3.659 1.00 96.31 89 ALA A C 1
ATOM 705 O O . ALA A 1 89 ? 11.711 -1.617 -4.731 1.00 96.31 89 ALA A O 1
ATOM 706 N N . MET A 1 90 ? 9.833 -1.575 -3.495 1.00 97.81 90 MET A N 1
ATOM 707 C CA . MET A 1 90 ? 8.914 -1.786 -4.608 1.00 97.81 90 MET A CA 1
ATOM 708 C C . MET A 1 90 ? 8.941 -0.586 -5.560 1.00 97.81 90 MET A C 1
ATOM 710 O O . MET A 1 90 ? 9.189 0.539 -5.129 1.00 97.81 90 MET A O 1
ATOM 714 N N . MET A 1 91 ? 8.632 -0.808 -6.837 1.00 98.12 91 MET A N 1
ATOM 715 C CA . MET A 1 91 ? 8.565 0.254 -7.848 1.00 98.12 91 MET A CA 1
ATOM 716 C C . MET A 1 91 ? 7.110 0.562 -8.199 1.00 98.12 91 MET A C 1
ATOM 718 O O . MET A 1 91 ? 6.309 -0.359 -8.387 1.00 98.12 91 MET A O 1
ATOM 722 N N . ILE A 1 92 ? 6.781 1.848 -8.315 1.00 97.94 92 ILE A N 1
ATOM 723 C CA . ILE A 1 92 ? 5.447 2.337 -8.715 1.00 97.94 92 ILE A CA 1
ATOM 724 C C . ILE A 1 92 ? 5.403 2.789 -10.181 1.00 97.94 92 ILE A C 1
ATOM 726 O O . ILE A 1 92 ? 4.328 2.940 -10.756 1.00 97.94 92 ILE A O 1
ATOM 730 N N . SER A 1 93 ? 6.570 2.978 -10.798 1.00 95.12 93 SER A N 1
ATOM 731 C CA . SER A 1 93 ? 6.742 3.251 -12.226 1.00 95.12 93 SER A CA 1
ATOM 732 C C . SER A 1 93 ? 8.039 2.590 -12.720 1.00 95.12 93 SER A C 1
ATOM 734 O O . SER A 1 93 ? 8.658 1.811 -11.996 1.00 95.12 93 SER A O 1
ATOM 736 N N . SER A 1 94 ? 8.465 2.837 -13.959 1.00 91.62 94 SER A N 1
ATOM 737 C CA . SER A 1 94 ? 9.770 2.363 -14.447 1.00 91.62 94 SER A CA 1
ATOM 738 C C . SER A 1 94 ? 10.962 3.071 -13.791 1.00 91.62 94 SER A C 1
ATOM 740 O O . SER A 1 94 ? 12.074 2.553 -13.847 1.00 91.62 94 SER A O 1
ATOM 742 N N . THR A 1 95 ? 10.747 4.247 -13.198 1.00 93.62 95 THR A N 1
ATOM 743 C CA . THR A 1 95 ? 11.809 5.110 -12.652 1.00 93.62 95 THR A CA 1
ATOM 744 C C . THR A 1 95 ? 11.643 5.409 -11.168 1.00 93.62 95 THR A C 1
ATOM 746 O O . THR A 1 95 ? 12.620 5.765 -10.516 1.00 93.62 95 THR A O 1
ATOM 749 N N . ASP A 1 96 ? 10.438 5.236 -10.624 1.00 96.56 96 ASP A N 1
ATOM 750 C CA . ASP A 1 96 ? 10.105 5.662 -9.270 1.00 96.56 96 ASP A CA 1
ATOM 751 C C . ASP A 1 96 ? 9.916 4.468 -8.334 1.00 96.56 96 ASP A C 1
ATOM 753 O O . ASP A 1 96 ? 9.111 3.560 -8.578 1.00 96.56 96 ASP A O 1
ATOM 757 N N . VAL A 1 97 ? 10.636 4.521 -7.216 1.00 97.50 97 VAL A N 1
ATOM 758 C CA . VAL A 1 97 ? 10.441 3.637 -6.065 1.00 97.50 97 VAL A CA 1
ATOM 759 C C . VAL A 1 97 ? 9.245 4.099 -5.231 1.00 97.50 97 VAL A C 1
ATOM 761 O O . VAL A 1 97 ? 8.923 5.287 -5.172 1.00 97.50 97 VAL A O 1
ATOM 764 N N . LEU A 1 98 ? 8.611 3.168 -4.521 1.00 98.00 98 LEU A N 1
ATOM 765 C CA . LEU A 1 98 ? 7.658 3.494 -3.469 1.00 98.00 98 LEU A CA 1
ATOM 766 C C . LEU A 1 98 ? 8.403 4.254 -2.351 1.00 98.00 98 LEU A C 1
ATOM 768 O O . LEU A 1 98 ? 9.362 3.715 -1.787 1.00 98.00 98 LEU A O 1
ATOM 772 N N . PRO A 1 99 ? 7.996 5.490 -2.012 1.00 97.75 99 PRO A N 1
ATOM 773 C CA . PRO A 1 99 ? 8.655 6.266 -0.970 1.00 97.75 99 PRO A CA 1
ATOM 774 C C . PRO A 1 99 ? 8.445 5.633 0.410 1.00 97.75 99 PRO A C 1
ATOM 776 O O . PRO A 1 99 ? 7.497 4.884 0.633 1.00 97.75 99 PRO A O 1
ATOM 779 N N . SER A 1 100 ? 9.311 5.966 1.372 1.00 96.19 100 SER A N 1
ATOM 780 C CA . SER A 1 100 ? 9.162 5.458 2.744 1.00 96.19 100 SER A CA 1
ATOM 781 C C . SER A 1 100 ? 7.917 6.018 3.437 1.00 96.19 100 SER A C 1
ATOM 783 O O . SER A 1 100 ? 7.274 5.306 4.195 1.00 96.19 100 SER A O 1
ATOM 785 N N . THR A 1 101 ? 7.515 7.257 3.156 1.00 97.12 101 THR A N 1
ATOM 786 C CA . THR A 1 101 ? 6.250 7.798 3.672 1.00 97.12 101 THR A CA 1
ATOM 787 C C . THR A 1 101 ? 5.140 7.571 2.656 1.00 97.12 101 THR A C 1
ATOM 789 O O . THR A 1 101 ? 5.211 8.079 1.539 1.00 97.12 101 THR A O 1
ATOM 792 N N . VAL A 1 102 ? 4.100 6.848 3.063 1.00 98.19 102 VAL A N 1
ATOM 793 C CA . VAL A 1 102 ? 2.912 6.553 2.248 1.00 98.19 102 VAL A CA 1
ATOM 794 C C . VAL A 1 102 ? 1.644 6.786 3.061 1.00 98.19 102 VAL A C 1
ATOM 796 O O . VAL A 1 102 ? 1.695 7.009 4.270 1.00 98.19 102 VAL A O 1
ATOM 799 N N . PHE A 1 103 ? 0.492 6.728 2.401 1.00 98.06 103 PHE A N 1
ATOM 800 C CA . PHE A 1 103 ? -0.810 6.922 3.026 1.00 98.06 103 PHE A CA 1
ATOM 801 C C . PHE A 1 103 ? -1.743 5.763 2.687 1.00 98.06 103 PHE A C 1
ATOM 803 O O . PHE A 1 103 ? -1.821 5.347 1.531 1.00 98.06 103 PHE A O 1
ATOM 810 N N . ALA A 1 104 ? -2.448 5.236 3.686 1.00 97.88 104 ALA A N 1
ATOM 811 C CA . ALA A 1 104 ? -3.429 4.180 3.487 1.00 97.88 104 ALA A CA 1
ATOM 812 C C . ALA A 1 104 ? -4.712 4.741 2.862 1.00 97.88 104 ALA A C 1
ATOM 814 O O . ALA A 1 104 ? -5.276 5.721 3.346 1.00 97.88 104 ALA A O 1
ATOM 815 N N . ILE A 1 105 ? -5.216 4.073 1.831 1.00 98.38 105 ILE A N 1
ATOM 816 C CA . ILE A 1 105 ? -6.592 4.222 1.353 1.00 98.38 105 ILE A CA 1
ATOM 817 C C . ILE A 1 105 ? -7.336 2.984 1.829 1.00 98.38 105 ILE A C 1
ATOM 819 O O . ILE A 1 105 ? -7.114 1.888 1.308 1.00 98.38 105 ILE A O 1
ATOM 823 N N . LYS A 1 106 ? -8.173 3.137 2.853 1.00 97.56 106 LYS A N 1
ATOM 824 C CA . LYS A 1 106 ? -8.903 2.007 3.431 1.00 97.56 106 LYS A CA 1
ATOM 825 C C . LYS A 1 106 ? -10.054 1.618 2.501 1.00 97.56 106 LYS A C 1
ATOM 827 O O . LYS A 1 106 ? -10.858 2.478 2.153 1.00 97.56 106 LYS A O 1
ATOM 832 N N . ILE A 1 107 ? -10.140 0.336 2.138 1.00 97.25 107 ILE A N 1
ATOM 833 C CA . ILE A 1 107 ? -11.295 -0.220 1.416 1.00 97.25 107 ILE A CA 1
ATOM 834 C C . ILE A 1 107 ? -12.262 -0.823 2.438 1.00 97.25 107 ILE A C 1
ATOM 836 O O . ILE A 1 107 ? -13.405 -0.391 2.549 1.00 97.25 107 ILE A O 1
ATOM 840 N N . ASP A 1 108 ? -11.774 -1.770 3.236 1.00 95.44 108 ASP A N 1
ATOM 841 C CA . ASP A 1 108 ? -12.505 -2.400 4.337 1.00 95.44 108 ASP A CA 1
ATOM 842 C C . ASP A 1 108 ? -11.525 -2.724 5.485 1.00 95.44 108 ASP A C 1
ATOM 844 O O . ASP A 1 108 ? -10.509 -2.049 5.613 1.00 95.44 108 ASP A O 1
ATOM 848 N N . ASN A 1 109 ? -11.842 -3.649 6.396 1.00 88.94 109 ASN A N 1
ATOM 849 C CA . ASN A 1 109 ? -10.945 -3.992 7.514 1.00 88.94 109 ASN A CA 1
ATOM 850 C C . ASN A 1 109 ? -9.789 -4.929 7.126 1.00 88.94 109 ASN A C 1
ATOM 852 O O . ASN A 1 109 ? -8.834 -5.066 7.898 1.00 88.94 109 ASN A O 1
ATOM 856 N N . ASP A 1 110 ? -9.876 -5.543 5.948 1.00 94.00 110 ASP A N 1
ATOM 857 C CA . ASP A 1 110 ? -8.954 -6.552 5.439 1.00 94.00 110 ASP A CA 1
ATOM 858 C C . ASP A 1 110 ? -8.251 -6.106 4.150 1.00 94.00 110 ASP A C 1
ATOM 860 O O . ASP A 1 110 ? -7.273 -6.728 3.727 1.00 94.00 110 ASP A O 1
ATOM 864 N N . LYS A 1 111 ? -8.724 -5.022 3.528 1.00 97.88 111 LYS A N 1
ATOM 865 C CA . LYS A 1 111 ? -8.208 -4.501 2.266 1.00 97.88 111 LYS A CA 1
ATOM 866 C C . LYS A 1 111 ? -7.935 -3.009 2.303 1.00 97.88 111 LYS A C 1
ATOM 868 O O . LYS A 1 111 ? -8.729 -2.201 2.792 1.00 97.88 111 LYS A O 1
ATOM 873 N N . PHE A 1 112 ? -6.827 -2.630 1.680 1.00 98.56 112 PHE A N 1
ATOM 874 C CA . PHE A 1 112 ? -6.424 -1.238 1.517 1.00 98.56 112 PHE A CA 1
ATOM 875 C C . PHE A 1 112 ? -5.547 -1.056 0.271 1.00 98.56 112 PHE A C 1
ATOM 877 O O . PHE A 1 112 ? -5.066 -2.022 -0.320 1.00 98.56 112 PHE A O 1
ATOM 884 N N . LYS A 1 113 ? -5.324 0.199 -0.121 1.00 98.69 113 LYS A N 1
ATOM 885 C CA . LYS A 1 113 ? -4.312 0.606 -1.109 1.00 98.69 113 LYS A CA 1
ATOM 886 C C . LYS A 1 113 ? -3.328 1.577 -0.467 1.00 98.69 113 LYS A C 1
ATOM 888 O O . LYS A 1 113 ? -3.585 2.103 0.617 1.00 98.69 113 LYS A O 1
ATOM 893 N N . LEU A 1 114 ? -2.226 1.854 -1.155 1.00 98.56 114 LEU A N 1
ATOM 894 C CA . LEU A 1 114 ? -1.275 2.892 -0.760 1.00 98.56 114 LEU A CA 1
ATOM 895 C C . LEU A 1 114 ? -1.345 4.084 -1.712 1.00 98.56 114 LEU A C 1
ATOM 897 O O . LEU A 1 114 ? -1.571 3.912 -2.904 1.00 98.56 114 LEU A O 1
ATOM 901 N N . ALA A 1 115 ? -1.100 5.279 -1.191 1.00 98.56 115 ALA A N 1
ATOM 902 C CA . ALA A 1 115 ? -0.885 6.499 -1.956 1.00 98.56 115 ALA A CA 1
ATOM 903 C C . ALA A 1 115 ? 0.446 7.148 -1.556 1.00 98.56 115 ALA A C 1
ATOM 905 O O . ALA A 1 115 ? 0.875 7.049 -0.406 1.00 98.56 115 ALA A O 1
ATOM 906 N N . THR A 1 116 ? 1.092 7.842 -2.492 1.00 98.00 116 THR A N 1
ATOM 907 C CA . THR A 1 116 ? 2.364 8.551 -2.246 1.00 98.00 116 THR A CA 1
ATOM 908 C C . THR A 1 116 ? 2.186 9.896 -1.550 1.00 98.00 116 THR A C 1
ATOM 910 O O . THR A 1 116 ? 3.139 10.435 -0.997 1.00 98.00 116 THR A O 1
ATOM 913 N N . THR A 1 117 ? 0.972 10.450 -1.554 1.00 97.75 117 THR A N 1
ATOM 914 C CA . THR A 1 117 ? 0.652 11.723 -0.902 1.00 97.75 117 THR A CA 1
ATOM 915 C C . THR A 1 117 ? -0.677 11.630 -0.165 1.00 97.75 117 THR A C 1
ATOM 917 O O . THR A 1 117 ? -1.551 10.834 -0.521 1.00 97.75 117 THR A O 1
ATOM 920 N N . LYS A 1 118 ? -0.850 12.482 0.850 1.00 97.00 118 LYS A N 1
ATOM 921 C CA . LYS A 1 118 ? -2.106 12.568 1.598 1.00 97.00 118 LYS A CA 1
ATOM 922 C C . LYS A 1 118 ? -3.272 12.982 0.701 1.00 97.00 118 LYS A C 1
ATOM 924 O O . LYS A 1 118 ? -4.321 12.357 0.756 1.00 97.00 118 LYS A O 1
ATOM 929 N N . ASN A 1 119 ? -3.055 13.974 -0.166 1.00 97.75 119 ASN A N 1
ATOM 930 C CA . ASN A 1 119 ? -4.061 14.436 -1.121 1.00 97.75 119 ASN A CA 1
ATOM 931 C C . ASN A 1 119 ? -4.524 13.298 -2.042 1.00 97.75 119 ASN A C 1
ATOM 933 O O . ASN A 1 119 ? -5.715 13.143 -2.288 1.00 97.75 119 ASN A O 1
ATOM 937 N N . ASN A 1 120 ? -3.601 12.458 -2.517 1.00 98.06 120 ASN A N 1
ATOM 938 C CA . ASN A 1 120 ? -3.968 11.294 -3.320 1.00 98.06 120 ASN A CA 1
ATOM 939 C C . ASN A 1 120 ? -4.815 10.305 -2.510 1.00 98.06 120 ASN A C 1
ATOM 941 O O . ASN A 1 120 ? -5.821 9.827 -3.023 1.00 98.06 120 ASN A O 1
ATOM 945 N N . ALA A 1 121 ? -4.476 10.053 -1.241 1.00 98.06 121 ALA A N 1
ATOM 946 C CA . ALA A 1 121 ? -5.289 9.192 -0.384 1.00 98.06 121 ALA A 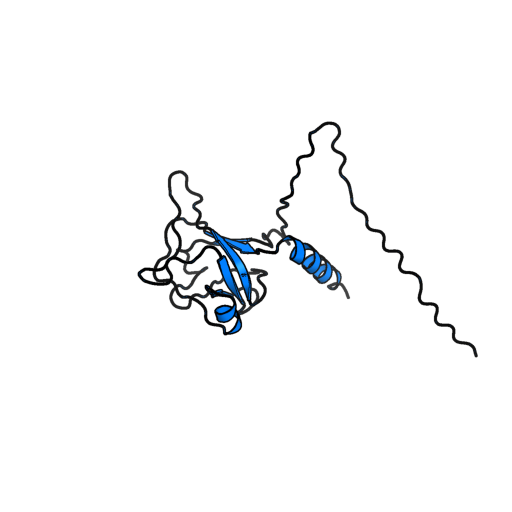CA 1
ATOM 947 C C . ALA A 1 121 ? -6.696 9.756 -0.125 1.00 98.06 121 ALA A C 1
ATOM 949 O O . ALA A 1 121 ? -7.672 9.012 -0.191 1.00 98.06 121 ALA A O 1
ATOM 950 N N . GLU A 1 122 ? -6.808 11.062 0.132 1.00 97.56 122 GLU A N 1
ATOM 951 C CA . GLU A 1 122 ? -8.087 11.766 0.318 1.00 97.56 122 GLU A CA 1
ATOM 952 C C . GLU A 1 122 ? -8.973 11.687 -0.935 1.00 97.56 122 GLU A C 1
ATOM 954 O O . GLU A 1 122 ? -10.190 11.567 -0.817 1.00 97.56 122 GLU A O 1
ATOM 959 N N . ASN A 1 123 ? -8.361 11.662 -2.122 1.00 97.75 123 ASN A N 1
ATOM 960 C CA . ASN A 1 123 ? -9.049 11.503 -3.405 1.00 97.75 123 ASN A CA 1
ATOM 961 C C . ASN A 1 123 ? -9.168 10.035 -3.876 1.00 97.75 123 ASN A C 1
ATOM 963 O O . ASN A 1 123 ? -9.615 9.787 -4.993 1.00 97.75 123 ASN A O 1
ATOM 967 N N . GLY A 1 124 ? -8.747 9.050 -3.071 1.00 97.19 124 GLY A N 1
ATOM 968 C CA . GLY A 1 124 ? -8.801 7.624 -3.434 1.00 97.19 124 GLY A CA 1
ATOM 969 C C . GLY A 1 124 ? -7.837 7.191 -4.553 1.00 97.19 124 GLY A C 1
ATOM 970 O O . GLY A 1 124 ? -7.979 6.102 -5.112 1.00 97.19 124 GLY A O 1
ATOM 971 N N . ILE A 1 125 ? -6.838 8.013 -4.877 1.00 98.25 125 ILE A N 1
ATOM 972 C CA . ILE A 1 125 ? -5.840 7.768 -5.924 1.00 98.25 125 ILE A CA 1
ATOM 973 C C . ILE A 1 125 ? -4.711 6.901 -5.349 1.00 98.25 125 ILE A C 1
ATOM 975 O O . ILE A 1 125 ? -3.737 7.396 -4.780 1.00 98.25 125 ILE A O 1
ATOM 979 N N . GLY A 1 126 ? -4.865 5.583 -5.474 1.00 97.56 126 GLY A N 1
ATOM 980 C CA . GLY A 1 126 ? -3.856 4.608 -5.053 1.00 97.56 126 GLY A CA 1
ATOM 981 C C . GLY A 1 126 ? -2.809 4.310 -6.128 1.00 97.56 126 GLY A C 1
ATOM 982 O O . GLY A 1 126 ? -3.085 4.430 -7.319 1.00 97.56 126 GLY A O 1
ATOM 983 N N . VAL A 1 127 ? -1.624 3.874 -5.705 1.00 98.06 127 VAL A N 1
ATOM 984 C CA . VAL A 1 127 ? -0.561 3.395 -6.599 1.00 98.06 127 VAL A CA 1
ATOM 985 C C . VAL A 1 127 ? -0.800 1.957 -7.049 1.00 98.06 127 VAL A C 1
ATOM 987 O O . VAL A 1 127 ? -1.463 1.177 -6.367 1.00 98.06 127 VAL A O 1
ATOM 990 N N . THR A 1 128 ? -0.196 1.611 -8.179 1.00 98.12 128 THR A N 1
ATOM 991 C CA . THR A 1 128 ? 0.014 0.241 -8.664 1.00 98.12 128 THR A CA 1
ATOM 992 C C . THR A 1 128 ? 1.511 -0.053 -8.679 1.00 98.12 128 THR A C 1
ATOM 994 O O . THR A 1 128 ? 2.320 0.860 -8.511 1.00 98.12 128 THR A O 1
ATOM 997 N N . PHE A 1 129 ? 1.895 -1.311 -8.892 1.00 98.19 129 PHE A N 1
ATOM 998 C CA . PHE A 1 129 ? 3.293 -1.726 -8.771 1.00 98.19 129 PHE A CA 1
ATOM 999 C C . PHE A 1 129 ? 3.822 -2.357 -10.057 1.00 98.19 129 PHE A C 1
ATOM 1001 O O . PHE A 1 129 ? 3.265 -3.328 -10.568 1.00 98.19 129 PHE A O 1
ATOM 1008 N N . THR A 1 130 ? 4.937 -1.827 -10.556 1.00 97.44 130 THR A N 1
ATOM 1009 C CA . THR A 1 130 ? 5.659 -2.349 -11.729 1.00 97.44 130 THR A CA 1
ATOM 1010 C C . THR A 1 130 ? 6.697 -3.400 -11.333 1.00 97.44 130 THR A C 1
ATOM 1012 O O . THR A 1 130 ? 6.987 -4.307 -12.110 1.00 97.44 130 THR A O 1
ATOM 1015 N N . SER A 1 131 ? 7.219 -3.325 -10.103 1.00 96.75 131 SER A N 1
ATOM 1016 C CA . SER A 1 131 ? 8.162 -4.289 -9.531 1.00 96.75 131 SER A CA 1
ATOM 1017 C C . SER A 1 131 ? 7.937 -4.474 -8.031 1.00 96.75 131 SER A C 1
ATOM 1019 O O . SER A 1 131 ? 7.503 -3.560 -7.329 1.00 96.75 131 SER A O 1
ATOM 1021 N N . VAL A 1 132 ? 8.266 -5.671 -7.547 1.00 94.69 132 VAL A N 1
ATOM 1022 C CA . VAL A 1 132 ? 8.179 -6.069 -6.134 1.00 94.69 132 VAL A CA 1
ATOM 1023 C C . VAL A 1 132 ? 9.415 -5.673 -5.316 1.00 94.69 132 VAL A C 1
ATOM 1025 O O . VAL A 1 132 ? 9.387 -5.768 -4.093 1.00 94.69 132 VAL A O 1
ATOM 1028 N N . GLY A 1 133 ? 10.479 -5.200 -5.972 1.00 93.44 133 GLY A N 1
ATOM 1029 C CA . GLY A 1 133 ? 11.764 -4.950 -5.317 1.00 93.44 133 GLY A CA 1
ATOM 1030 C C . GLY A 1 133 ? 12.451 -6.250 -4.883 1.00 93.44 133 GLY A C 1
ATOM 1031 O O . GLY A 1 133 ? 12.303 -7.282 -5.535 1.00 93.44 133 GLY A O 1
ATOM 1032 N N . GLU A 1 134 ? 13.189 -6.195 -3.773 1.00 91.94 134 GLU A N 1
ATOM 1033 C CA . GLU A 1 134 ? 13.868 -7.350 -3.168 1.00 91.94 134 GLU A CA 1
ATOM 1034 C C . GLU A 1 134 ? 13.506 -7.483 -1.686 1.00 91.94 134 GLU A C 1
ATOM 1036 O O . GLU A 1 134 ? 13.231 -6.495 -0.998 1.00 91.94 134 GLU A O 1
ATOM 1041 N N . GLY A 1 135 ? 13.561 -8.709 -1.169 1.00 89.94 135 GLY A N 1
ATOM 1042 C CA . GLY A 1 135 ? 13.176 -9.040 0.201 1.00 89.94 135 GLY A CA 1
ATOM 1043 C C . GLY A 1 135 ? 11.722 -9.504 0.309 1.00 89.94 135 GLY A C 1
ATOM 1044 O O . GLY A 1 135 ? 10.869 -9.163 -0.504 1.00 89.94 135 GLY A O 1
ATOM 1045 N N . ASN A 1 136 ? 11.456 -10.304 1.335 1.00 88.00 136 ASN A N 1
ATOM 1046 C CA . ASN A 1 136 ? 10.215 -11.064 1.509 1.00 88.00 136 ASN A CA 1
ATOM 1047 C C . ASN A 1 136 ? 9.391 -10.627 2.734 1.00 88.00 136 ASN A C 1
ATOM 1049 O O . ASN A 1 136 ? 8.396 -11.261 3.069 1.00 88.00 136 ASN A O 1
ATOM 1053 N N . ALA A 1 137 ? 9.845 -9.609 3.465 1.00 91.25 137 ALA A N 1
ATOM 1054 C CA . ALA A 1 137 ? 9.269 -9.221 4.750 1.00 91.25 137 ALA A CA 1
ATOM 1055 C C . ALA A 1 137 ? 9.138 -7.703 4.867 1.00 91.25 137 ALA A C 1
ATOM 1057 O O . ALA A 1 137 ? 9.520 -7.104 5.874 1.00 91.25 137 ALA A O 1
ATOM 1058 N N . HIS A 1 138 ? 8.618 -7.080 3.812 1.00 95.38 138 HIS A N 1
ATOM 1059 C CA . HIS A 1 138 ? 8.399 -5.641 3.746 1.00 95.38 138 HIS A CA 1
ATOM 1060 C C . HIS A 1 138 ? 7.408 -5.206 4.820 1.00 95.38 138 HIS A C 1
ATOM 1062 O O . HIS A 1 138 ? 6.499 -5.953 5.182 1.00 95.38 138 HIS A O 1
ATOM 1068 N N . LYS A 1 139 ? 7.592 -3.998 5.350 1.00 93.50 139 LYS A N 1
ATOM 1069 C CA . LYS A 1 139 ? 6.835 -3.496 6.497 1.00 93.50 139 LYS A CA 1
ATOM 1070 C C . LYS A 1 139 ? 6.073 -2.223 6.174 1.00 93.50 139 LYS A C 1
ATOM 1072 O O . LYS A 1 139 ? 6.587 -1.352 5.480 1.00 93.50 139 LYS A O 1
ATOM 1077 N N . LEU A 1 140 ? 4.885 -2.108 6.755 1.00 94.75 140 LEU A N 1
ATOM 1078 C CA . LEU A 1 140 ? 4.077 -0.896 6.828 1.00 94.75 140 LEU A CA 1
ATOM 1079 C C . LEU A 1 140 ? 3.764 -0.620 8.291 1.00 94.75 140 LEU A C 1
ATOM 1081 O O . LEU A 1 140 ? 3.097 -1.431 8.933 1.00 94.75 140 LEU A O 1
ATOM 1085 N N . ALA A 1 141 ? 4.227 0.509 8.817 1.00 88.75 141 ALA A N 1
ATOM 1086 C CA . ALA A 1 141 ? 4.000 0.885 10.204 1.00 88.75 141 ALA A CA 1
ATOM 1087 C C . ALA A 1 141 ? 3.277 2.225 10.340 1.00 88.75 141 ALA A C 1
ATOM 1089 O O . ALA A 1 141 ? 3.618 3.182 9.662 1.00 88.75 141 ALA A O 1
ATOM 1090 N N . MET A 1 142 ? 2.327 2.331 11.263 1.00 85.81 142 MET A N 1
ATOM 1091 C CA . MET A 1 142 ? 1.634 3.589 11.550 1.00 85.81 142 MET A CA 1
ATOM 1092 C C . MET A 1 142 ? 2.606 4.619 12.144 1.00 85.81 142 MET A C 1
ATOM 1094 O O . MET A 1 142 ? 3.350 4.300 13.080 1.00 85.81 142 MET A O 1
ATOM 1098 N N . SER A 1 143 ? 2.573 5.862 11.649 1.00 76.19 143 SER A N 1
ATOM 1099 C CA . SER A 1 143 ? 3.423 6.947 12.173 1.00 76.19 143 SER A CA 1
ATOM 1100 C C . SER A 1 143 ? 3.014 7.401 13.583 1.00 76.19 143 SER A C 1
ATOM 1102 O O . SER A 1 143 ? 3.861 7.807 14.373 1.00 76.19 143 SER A O 1
ATOM 1104 N N . LYS A 1 144 ? 1.722 7.317 13.930 1.00 69.19 144 LYS A N 1
ATOM 1105 C CA . LYS A 1 144 ? 1.141 7.822 15.192 1.00 69.19 144 LYS A CA 1
ATOM 1106 C C . LYS A 1 144 ? 0.744 6.694 16.154 1.00 69.19 144 LYS A C 1
ATOM 1108 O O . LYS A 1 144 ? -0.402 6.594 16.590 1.00 69.19 144 LYS A O 1
ATOM 1113 N N . ARG A 1 145 ? 1.703 5.830 16.506 1.00 61.84 145 ARG A N 1
ATOM 1114 C CA . ARG A 1 145 ? 1.457 4.647 17.362 1.00 61.84 145 ARG A CA 1
ATOM 1115 C C . ARG A 1 145 ? 0.905 5.008 18.751 1.00 61.84 145 ARG A C 1
ATOM 1117 O O . ARG A 1 145 ? -0.015 4.357 19.237 1.00 61.84 145 ARG A O 1
ATOM 1124 N N . ASN A 1 146 ? 1.414 6.085 19.353 1.00 50.28 146 ASN A N 1
ATOM 1125 C CA . ASN A 1 146 ? 1.052 6.494 20.717 1.00 50.28 146 ASN A CA 1
ATOM 1126 C C . ASN A 1 146 ? -0.377 7.054 20.825 1.00 50.28 146 ASN A C 1
ATOM 1128 O O . ASN A 1 146 ? -1.055 6.802 21.815 1.00 50.28 146 ASN A O 1
ATOM 1132 N N . GLU A 1 147 ? -0.865 7.760 19.801 1.00 52.25 147 GLU A N 1
ATOM 1133 C CA . GLU A 1 147 ? -2.231 8.310 19.787 1.00 52.25 147 GLU A CA 1
ATOM 1134 C C . GLU A 1 147 ? -3.281 7.199 19.592 1.00 52.25 147 GLU A C 1
ATOM 1136 O O . GLU A 1 147 ? -4.376 7.252 20.150 1.00 52.25 147 GLU A O 1
ATOM 1141 N N . LYS A 1 148 ? -2.934 6.142 18.846 1.00 53.09 148 LYS A N 1
ATOM 1142 C CA . LYS A 1 148 ? -3.842 5.019 18.578 1.00 53.09 148 LYS A CA 1
ATOM 1143 C C . LYS A 1 148 ? -3.928 3.987 19.699 1.00 53.09 148 LYS A C 1
ATOM 1145 O O . LYS A 1 148 ? -4.964 3.335 19.822 1.00 53.09 148 LYS A O 1
ATOM 1150 N N . ALA A 1 149 ? -2.892 3.861 20.531 1.00 51.03 149 ALA A N 1
ATOM 1151 C CA . ALA A 1 149 ? -2.923 2.992 21.711 1.00 51.03 149 ALA A CA 1
ATOM 1152 C C . ALA A 1 149 ? -4.083 3.349 22.663 1.00 51.03 149 ALA A C 1
ATOM 1154 O O . ALA A 1 149 ? -4.724 2.457 23.214 1.00 51.03 149 ALA A O 1
ATOM 1155 N N . ILE A 1 150 ? -4.399 4.644 22.784 1.00 49.78 150 ILE A N 1
ATOM 1156 C CA . ILE A 1 150 ? -5.472 5.161 23.645 1.00 49.78 150 ILE A CA 1
ATOM 1157 C C . ILE A 1 150 ? -6.862 4.858 23.048 1.00 49.78 150 ILE A C 1
ATOM 1159 O O . ILE A 1 150 ? -7.766 4.430 23.761 1.00 49.78 150 ILE A O 1
ATOM 1163 N N . ILE A 1 151 ? -7.029 4.999 21.727 1.00 51.69 151 ILE A N 1
ATOM 1164 C CA . ILE A 1 151 ? -8.329 4.835 21.043 1.00 51.69 151 ILE A CA 1
ATOM 1165 C C . ILE A 1 151 ? -8.766 3.360 20.970 1.00 51.69 151 ILE A C 1
ATOM 1167 O O . ILE A 1 151 ? -9.949 3.048 21.111 1.00 51.69 151 ILE A O 1
ATOM 1171 N N . ILE A 1 152 ? -7.824 2.431 20.779 1.00 48.59 152 ILE A N 1
ATOM 1172 C CA . ILE A 1 152 ? -8.137 0.994 20.684 1.00 48.59 152 ILE A CA 1
ATOM 1173 C C . ILE A 1 152 ? -8.579 0.426 22.037 1.00 48.59 152 ILE A C 1
ATOM 1175 O O . ILE A 1 152 ? -9.434 -0.460 22.078 1.00 48.59 152 ILE A O 1
ATOM 1179 N N . TRP A 1 153 ? -8.046 0.953 23.142 1.00 40.72 153 TRP A N 1
ATOM 1180 C CA . TRP A 1 153 ? -8.450 0.528 24.479 1.00 40.72 153 TRP A CA 1
ATOM 1181 C C . TRP A 1 153 ? -9.902 0.935 24.773 1.00 40.72 153 TRP A C 1
ATOM 1183 O O . TRP A 1 153 ? -10.689 0.092 25.188 1.00 40.72 153 TRP A O 1
ATOM 1193 N N . ILE A 1 154 ? -10.308 2.162 24.424 1.00 43.34 154 ILE A N 1
ATOM 1194 C CA . ILE A 1 154 ? -11.690 2.650 24.608 1.00 43.34 154 ILE A CA 1
ATOM 1195 C C . ILE A 1 154 ? -12.701 1.808 23.808 1.00 43.34 154 ILE A C 1
ATOM 1197 O O . ILE A 1 154 ? -13.706 1.357 24.357 1.00 43.34 154 ILE A O 1
ATOM 1201 N N . ASN A 1 155 ? -12.414 1.502 22.538 1.00 42.66 155 ASN A N 1
ATOM 1202 C CA . ASN A 1 155 ? -13.338 0.728 21.698 1.00 42.66 155 ASN A CA 1
ATOM 1203 C C . ASN A 1 155 ? -13.501 -0.738 22.143 1.00 42.66 155 ASN A C 1
ATOM 1205 O O . ASN A 1 155 ? -14.530 -1.345 21.856 1.00 42.66 155 ASN A O 1
ATOM 1209 N N . LYS A 1 156 ? -12.520 -1.317 22.851 1.00 48.03 156 LYS A N 1
ATOM 1210 C CA . LYS A 1 156 ? -12.624 -2.685 23.390 1.00 48.03 156 LYS A CA 1
ATOM 1211 C C . LYS A 1 156 ? -13.469 -2.753 24.670 1.00 48.03 156 LYS A C 1
ATOM 1213 O O . LYS A 1 156 ? -14.018 -3.810 24.965 1.00 48.03 156 LYS A O 1
ATOM 1218 N N . PHE A 1 157 ? -13.609 -1.648 25.406 1.00 44.97 157 PHE A N 1
ATOM 1219 C CA . PHE A 1 157 ? -14.406 -1.599 26.638 1.00 44.97 157 PHE A CA 1
ATOM 1220 C C . PHE A 1 157 ? -15.908 -1.415 26.395 1.00 44.97 157 PHE A C 1
ATOM 1222 O O . PHE A 1 157 ? -16.703 -1.786 27.252 1.00 44.97 157 PHE A O 1
ATOM 1229 N N . HIS A 1 158 ? -16.320 -0.908 25.231 1.00 52.66 158 HIS A N 1
ATOM 1230 C CA . HIS A 1 158 ? -17.738 -0.676 24.916 1.00 52.66 158 HIS A CA 1
ATOM 1231 C C . HIS A 1 158 ? -18.404 -1.842 24.154 1.00 52.66 158 HIS A C 1
ATOM 1233 O O . HIS A 1 158 ? -19.500 -1.690 23.629 1.00 52.66 158 HIS A O 1
ATOM 1239 N N . GLY A 1 159 ? -17.760 -3.014 24.099 1.00 47.09 159 GLY A N 1
ATOM 1240 C CA . GLY A 1 159 ? -18.311 -4.244 23.512 1.00 47.09 159 GLY A CA 1
ATOM 1241 C C . GLY A 1 159 ? -19.050 -5.160 24.495 1.00 47.09 159 GLY A C 1
ATOM 1242 O O . GLY A 1 159 ? -19.299 -6.313 24.158 1.00 47.09 159 GLY A O 1
ATOM 1243 N N . PHE A 1 160 ? -19.367 -4.685 25.703 1.00 47.53 160 PHE A N 1
ATOM 1244 C CA . PHE A 1 160 ? -20.157 -5.420 26.694 1.00 47.53 160 PHE A CA 1
ATOM 1245 C C . PHE A 1 160 ? -21.396 -4.619 27.094 1.00 47.53 160 PHE A C 1
ATOM 1247 O O . PHE A 1 160 ? -21.411 -3.983 28.144 1.00 47.53 160 PHE A O 1
ATOM 1254 N N . THR A 1 161 ? -22.423 -4.685 26.252 1.00 41.31 161 THR A N 1
ATOM 1255 C CA . THR A 1 161 ? -23.844 -4.662 26.636 1.00 41.31 161 THR A CA 1
ATOM 1256 C C . THR A 1 161 ? -24.623 -5.460 25.611 1.00 41.31 161 THR A C 1
ATOM 1258 O O . THR A 1 161 ? -24.430 -5.156 24.411 1.00 41.31 161 THR A O 1
#

Secondary structure (DSSP, 8-state):
---------------------TT-----------EETTEESSEEEE-TT-TTTEETTTTEEE-TT--PPTT-EEEEE---SSTT---B--BSSSS-BPPSEEEEEESSSSEEEEESSHHHHHTT-----SB--B-S-EEEEES-HHHHHHHHHHHHHT---

Sequence (161 aa):
ISSNFEYGKITESVNVSFYNAINGDRINKTQFDLTSNGYAIFEKTFDPSNILQLDKTTGIFTIPNHFFSNTEQLIYTPKSTFLGIGSVAMMISSTDVLPSTVFAIKIDNDKFKLATTKNNAENGIGVTFTSVGEGNAHKLAMSKRNEKAIIIWINKFHGFT